Protein AF-A0A7W1CD51-F1 (afdb_monomer_lite)

Radius of gyration: 16.71 Å; chains: 1; bounding box: 38×18×43 Å

Structure (mmCIF, N/CA/C/O backbone):
data_AF-A0A7W1CD51-F1
#
_entry.id   AF-A0A7W1CD51-F1
#
loop_
_atom_site.group_PDB
_atom_site.id
_atom_site.type_symbol
_atom_site.label_atom_id
_atom_site.label_alt_id
_atom_site.label_comp_id
_atom_site.label_asym_id
_atom_site.label_entity_id
_atom_site.label_seq_id
_atom_site.pdbx_PDB_ins_code
_atom_site.Cartn_x
_atom_site.Cartn_y
_atom_site.Cartn_z
_atom_site.occupancy
_atom_site.B_iso_or_equiv
_atom_site.auth_seq_id
_atom_site.auth_comp_id
_atom_site.auth_asym_id
_atom_site.auth_atom_id
_atom_site.pdbx_PDB_model_num
ATOM 1 N N . MET A 1 1 ? -5.422 0.810 -15.020 1.00 84.44 1 MET A N 1
ATOM 2 C CA . MET A 1 1 ? -4.107 1.483 -14.916 1.00 84.44 1 MET A CA 1
ATOM 3 C C . MET A 1 1 ? -3.016 0.460 -14.633 1.00 84.44 1 MET A C 1
ATOM 5 O O . MET A 1 1 ? -2.315 0.126 -15.565 1.00 84.44 1 MET A O 1
ATOM 9 N N . PHE A 1 2 ? -2.903 -0.104 -13.424 1.00 93.50 2 PHE A N 1
ATOM 10 C CA . PHE A 1 2 ? -1.867 -1.118 -13.147 1.00 93.50 2 PHE A CA 1
ATOM 11 C C . PHE A 1 2 ? -2.013 -2.390 -13.995 1.00 93.50 2 PHE A C 1
ATOM 13 O O . PHE A 1 2 ? -1.027 -2.895 -14.505 1.00 93.50 2 PHE A O 1
ATOM 20 N N . GLU A 1 3 ? -3.245 -2.856 -14.206 1.00 94.69 3 GLU A N 1
ATOM 21 C CA . GLU A 1 3 ? -3.542 -4.024 -15.053 1.00 94.69 3 GLU A CA 1
ATOM 22 C C . GLU A 1 3 ? -3.158 -3.833 -16.532 1.00 94.69 3 GLU A C 1
ATOM 24 O O . GLU A 1 3 ? -2.914 -4.802 -17.237 1.00 94.69 3 GLU A O 1
ATOM 29 N N . SER A 1 4 ?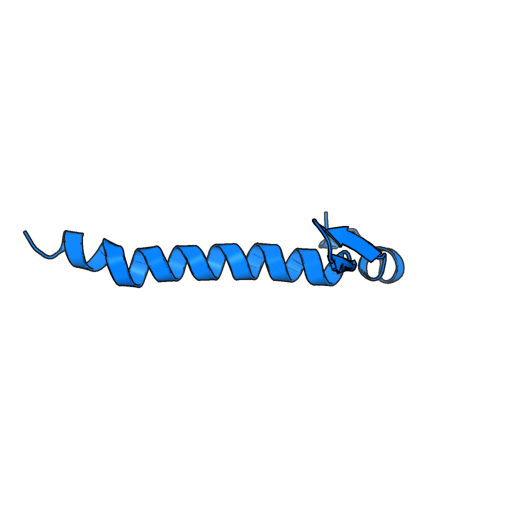 -3.083 -2.587 -17.010 1.00 96.75 4 SER A N 1
ATOM 30 C CA . SER A 1 4 ? -2.721 -2.279 -18.399 1.00 96.75 4 SER A CA 1
ATOM 31 C C . SER A 1 4 ? -1.221 -2.048 -18.603 1.00 9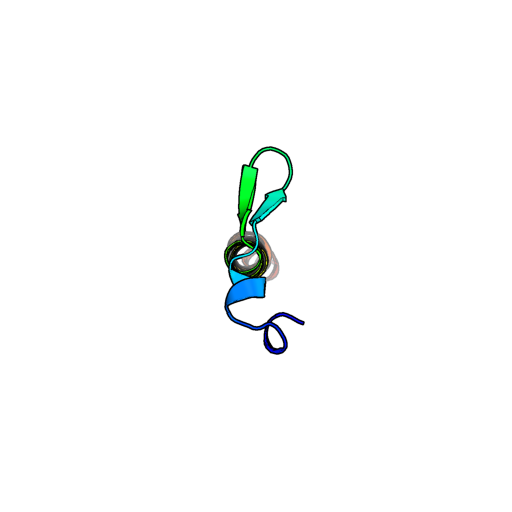6.75 4 SER A C 1
ATOM 33 O O . SER A 1 4 ? -0.824 -1.655 -19.696 1.00 96.75 4 SER A O 1
ATOM 35 N N . PHE A 1 5 ? -0.399 -2.199 -17.563 1.00 97.88 5 PHE A N 1
ATOM 36 C CA . PHE A 1 5 ? 1.047 -2.008 -17.643 1.00 97.88 5 PHE A CA 1
ATOM 3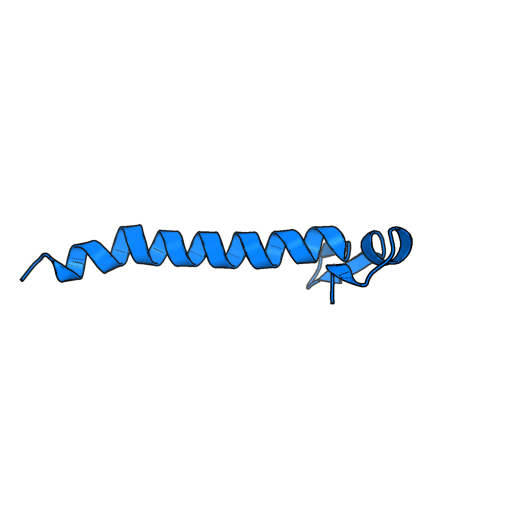7 C C . PHE A 1 5 ? 1.755 -3.320 -17.966 1.00 97.88 5 PHE A C 1
ATOM 39 O O . PHE A 1 5 ? 1.384 -4.376 -17.457 1.00 97.88 5 PHE A O 1
ATOM 46 N N . ASP A 1 6 ? 2.786 -3.235 -18.802 1.00 97.94 6 ASP A N 1
ATOM 47 C CA . ASP A 1 6 ? 3.705 -4.343 -19.022 1.00 97.94 6 ASP A CA 1
ATOM 48 C C . ASP A 1 6 ? 4.693 -4.492 -17.853 1.00 97.94 6 ASP A C 1
ATOM 50 O O . ASP A 1 6 ? 4.757 -3.671 -16.930 1.00 97.94 6 ASP A O 1
ATOM 54 N N . GLU A 1 7 ? 5.452 -5.586 -17.871 1.00 97.38 7 GLU A N 1
ATOM 55 C CA . GLU A 1 7 ? 6.394 -5.918 -16.801 1.00 97.38 7 GLU A CA 1
ATOM 56 C C . GLU A 1 7 ? 7.486 -4.852 -16.642 1.00 97.38 7 GLU A C 1
ATOM 58 O O . GLU A 1 7 ? 7.847 -4.499 -15.519 1.00 97.38 7 GLU A O 1
ATOM 63 N N . GLU A 1 8 ? 7.961 -4.277 -17.749 1.00 98.31 8 GLU A N 1
ATOM 64 C CA . GLU A 1 8 ? 8.968 -3.217 -17.723 1.00 98.31 8 GLU A CA 1
ATOM 65 C C . GLU A 1 8 ? 8.438 -1.965 -17.011 1.00 98.31 8 GLU A C 1
ATOM 67 O O . GLU A 1 8 ? 9.073 -1.459 -16.081 1.00 98.31 8 GLU A O 1
ATOM 72 N N . THR A 1 9 ? 7.226 -1.525 -17.362 1.00 98.25 9 THR A N 1
ATOM 73 C CA . THR A 1 9 ? 6.571 -0.375 -16.729 1.00 98.25 9 THR A CA 1
ATOM 74 C C . THR A 1 9 ? 6.356 -0.605 -15.235 1.00 98.25 9 THR A C 1
ATOM 76 O O . THR A 1 9 ? 6.546 0.307 -14.430 1.00 98.25 9 THR A O 1
ATOM 79 N N . LEU A 1 10 ? 5.990 -1.823 -14.825 1.00 98.25 10 LEU A N 1
ATOM 80 C CA . LEU A 1 10 ? 5.815 -2.172 -13.412 1.00 98.25 10 LEU A CA 1
ATOM 81 C C . LEU A 1 10 ? 7.128 -2.094 -12.614 1.00 98.25 10 LEU A C 1
ATOM 83 O O . LEU A 1 10 ? 7.104 -1.804 -11.412 1.00 98.25 10 LEU A O 1
ATOM 87 N N . LEU A 1 11 ? 8.269 -2.313 -13.269 1.00 98.06 11 LEU A N 1
ATOM 88 C CA . LEU A 1 11 ? 9.598 -2.234 -12.666 1.00 98.06 11 LEU A CA 1
ATOM 89 C C . LEU A 1 11 ? 10.211 -0.830 -12.708 1.00 98.06 11 LEU A C 1
ATOM 91 O O . LEU A 1 11 ? 11.192 -0.595 -11.994 1.00 98.06 11 LEU A O 1
ATOM 95 N N . TYR A 1 12 ? 9.634 0.115 -13.461 1.00 98.25 12 TYR A N 1
ATOM 96 C CA . TYR A 1 12 ? 10.081 1.507 -13.449 1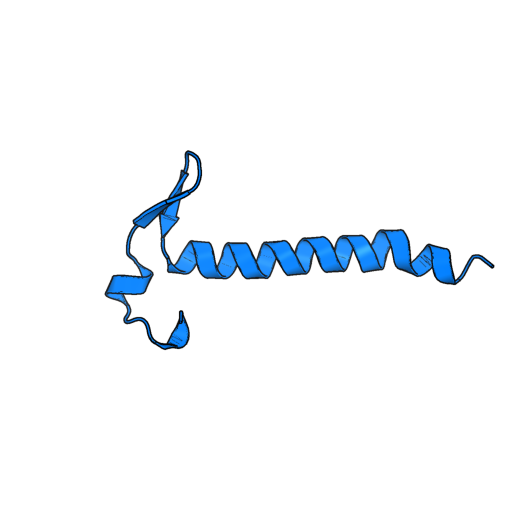.00 98.25 12 TYR A CA 1
ATOM 97 C C . TYR A 1 12 ? 10.090 2.070 -12.041 1.00 98.25 12 TYR A C 1
ATOM 99 O O . TYR A 1 12 ? 9.145 1.900 -11.269 1.00 98.25 12 TYR A O 1
ATOM 107 N N . LYS A 1 13 ? 11.185 2.757 -11.724 1.00 98.12 13 LYS A N 1
ATOM 108 C CA . LYS A 1 13 ? 11.415 3.362 -10.424 1.00 98.12 13 LYS A CA 1
ATOM 109 C C . LYS A 1 13 ? 11.293 4.870 -10.508 1.00 98.12 13 LYS A C 1
ATOM 111 O O . LYS A 1 13 ? 11.747 5.494 -11.462 1.00 98.12 13 LYS A O 1
ATOM 116 N N . GLY A 1 14 ? 10.711 5.446 -9.470 1.00 96.81 14 GLY A N 1
ATOM 117 C CA . GLY A 1 14 ? 10.660 6.883 -9.271 1.00 96.81 14 GLY A CA 1
ATOM 118 C C . GLY A 1 14 ? 10.851 7.231 -7.805 1.00 96.81 14 GLY A C 1
ATOM 119 O O . GLY A 1 14 ? 10.871 6.364 -6.928 1.00 96.81 14 GLY A O 1
ATOM 120 N N . THR A 1 15 ? 10.974 8.525 -7.537 1.00 97.44 15 THR A N 1
ATOM 121 C CA . THR A 1 15 ? 11.081 9.034 -6.171 1.00 97.44 15 THR A CA 1
ATOM 122 C C . THR A 1 15 ? 9.687 9.276 -5.603 1.00 97.44 15 THR A C 1
ATOM 124 O O . THR A 1 15 ? 8.962 10.149 -6.077 1.00 97.44 15 THR A O 1
ATOM 127 N N . ASN A 1 16 ? 9.325 8.541 -4.553 1.00 93.81 16 ASN A N 1
ATOM 128 C CA . ASN A 1 16 ? 8.199 8.870 -3.685 1.00 93.81 16 ASN A CA 1
ATOM 129 C C . ASN A 1 16 ? 8.737 9.487 -2.387 1.00 93.81 16 ASN A C 1
ATOM 131 O O . ASN A 1 16 ? 9.399 8.818 -1.589 1.00 93.81 16 ASN A O 1
ATOM 135 N N . TRP A 1 17 ? 8.458 10.777 -2.191 1.00 91.06 17 TRP A N 1
ATOM 136 C CA . TRP A 1 17 ? 9.037 11.609 -1.136 1.00 91.06 17 TRP A CA 1
ATOM 137 C C . TRP A 1 17 ? 10.573 11.614 -1.169 1.00 91.06 17 TRP A C 1
ATOM 139 O O . TRP A 1 17 ? 11.162 12.402 -1.902 1.00 91.06 17 TRP A O 1
ATOM 149 N N . LYS A 1 18 ? 11.219 10.732 -0.401 1.00 95.44 18 LYS A N 1
ATOM 150 C CA . LYS A 1 18 ? 12.682 10.568 -0.347 1.00 95.44 18 LYS A CA 1
ATOM 151 C C . LYS A 1 18 ? 13.150 9.142 -0.648 1.00 95.44 18 LYS A C 1
ATOM 153 O O . LYS A 1 18 ? 14.335 8.853 -0.512 1.00 95.44 18 LYS A O 1
ATOM 158 N N . TYR A 1 19 ? 12.224 8.250 -0.990 1.00 95.50 19 TYR A N 1
ATOM 159 C CA . TYR A 1 19 ? 12.502 6.843 -1.235 1.00 95.50 19 TYR A CA 1
ATOM 160 C C . TYR A 1 19 ? 12.324 6.526 -2.714 1.00 95.50 19 TYR A C 1
ATOM 162 O O . TYR A 1 19 ? 11.351 6.947 -3.339 1.00 95.50 19 TYR A O 1
ATOM 170 N N . GLU A 1 20 ? 13.262 5.764 -3.261 1.00 97.88 20 GLU A N 1
ATOM 171 C CA . GLU A 1 20 ? 13.089 5.148 -4.569 1.00 97.88 20 GLU A CA 1
ATOM 172 C C . GLU A 1 20 ? 12.120 3.967 -4.434 1.00 97.88 20 GLU A C 1
ATOM 174 O O . GLU A 1 20 ? 12.271 3.120 -3.551 1.00 97.88 20 GLU A O 1
ATOM 179 N N . ILE A 1 21 ? 11.110 3.917 -5.297 1.00 98.00 21 ILE A N 1
ATOM 180 C CA . ILE A 1 21 ? 10.087 2.873 -5.291 1.00 98.00 21 ILE A CA 1
ATOM 181 C C . ILE A 1 21 ? 9.669 2.548 -6.723 1.00 98.00 21 ILE A C 1
ATOM 183 O O . ILE A 1 21 ? 9.614 3.438 -7.574 1.00 98.00 21 ILE A O 1
ATOM 187 N N . SER A 1 22 ? 9.383 1.273 -6.998 1.00 98.25 22 SER A N 1
ATOM 188 C CA . SER A 1 22 ? 8.843 0.870 -8.295 1.00 98.25 22 SER A CA 1
ATOM 189 C C . SER A 1 22 ? 7.346 1.161 -8.413 1.00 98.25 22 SER A C 1
ATOM 191 O O . SER A 1 22 ? 6.636 1.243 -7.406 1.00 98.25 22 SER A O 1
ATOM 193 N N . VAL A 1 23 ? 6.839 1.257 -9.644 1.00 97.69 23 VAL A N 1
ATOM 194 C CA . VAL A 1 23 ? 5.396 1.341 -9.927 1.00 97.69 23 VAL A CA 1
ATOM 195 C C . VAL A 1 23 ? 4.647 0.175 -9.268 1.00 97.69 23 VAL A C 1
ATOM 197 O O . VAL A 1 23 ? 3.628 0.395 -8.611 1.00 97.69 23 VAL A O 1
ATOM 200 N N . LEU A 1 24 ? 5.181 -1.048 -9.353 1.00 97.69 24 LEU A N 1
ATOM 201 C CA . LEU A 1 24 ? 4.604 -2.231 -8.707 1.00 97.69 24 LEU A CA 1
ATOM 202 C C . LEU A 1 24 ? 4.511 -2.079 -7.183 1.00 97.69 24 LEU A C 1
ATOM 204 O O . LEU A 1 24 ? 3.449 -2.288 -6.595 1.00 97.69 24 LEU A O 1
ATOM 208 N N . ALA A 1 25 ? 5.614 -1.693 -6.536 1.00 97.69 25 ALA A N 1
ATOM 209 C CA . ALA A 1 25 ? 5.659 -1.532 -5.087 1.00 97.69 25 ALA A CA 1
ATOM 210 C C . ALA A 1 25 ? 4.727 -0.407 -4.612 1.00 97.69 25 ALA A C 1
ATOM 212 O O . ALA A 1 25 ? 4.069 -0.550 -3.581 1.00 97.69 25 ALA A O 1
ATOM 213 N N . MET A 1 26 ? 4.606 0.675 -5.387 1.00 97.25 26 MET A N 1
ATOM 214 C CA . MET A 1 26 ? 3.638 1.740 -5.130 1.00 97.25 26 MET A CA 1
ATOM 215 C C . MET A 1 26 ? 2.199 1.209 -5.139 1.00 97.25 26 MET A C 1
ATOM 217 O O . MET A 1 26 ? 1.429 1.528 -4.234 1.00 97.25 26 MET A O 1
ATOM 221 N N . GLY A 1 27 ? 1.836 0.379 -6.123 1.00 96.31 27 GLY A N 1
ATOM 222 C CA . GLY A 1 27 ? 0.503 -0.224 -6.209 1.00 96.31 27 GLY A CA 1
ATOM 223 C C . GLY A 1 27 ? 0.136 -1.006 -4.944 1.00 96.31 27 GLY A C 1
ATOM 224 O O . GLY A 1 27 ? -0.919 -0.772 -4.350 1.00 96.31 27 GLY A O 1
ATOM 225 N N . PHE A 1 28 ? 1.043 -1.863 -4.466 1.00 97.38 28 PHE A N 1
ATOM 226 C CA . PHE A 1 28 ? 0.845 -2.594 -3.210 1.00 97.38 28 PHE A CA 1
ATOM 227 C C . PHE A 1 28 ? 0.794 -1.677 -1.985 1.00 97.38 28 PHE A C 1
ATOM 229 O O . PHE A 1 28 ? -0.046 -1.882 -1.108 1.00 97.38 28 PHE A O 1
ATOM 236 N N . ALA A 1 29 ? 1.653 -0.656 -1.924 1.00 97.06 29 ALA A N 1
ATOM 237 C CA . ALA A 1 29 ? 1.680 0.287 -0.810 1.00 97.06 29 ALA A CA 1
ATOM 238 C C . ALA A 1 29 ? 0.351 1.046 -0.671 1.00 97.06 29 ALA A C 1
ATOM 240 O O . ALA A 1 29 ? -0.152 1.185 0.443 1.00 97.06 29 ALA A O 1
ATOM 241 N N . ILE A 1 30 ? -0.254 1.477 -1.785 1.00 96.88 30 ILE A N 1
ATOM 242 C CA . ILE A 1 30 ? -1.552 2.169 -1.788 1.00 96.88 30 ILE A CA 1
ATOM 243 C C . ILE A 1 30 ? -2.646 1.266 -1.207 1.00 96.88 30 ILE A C 1
ATOM 245 O O . ILE A 1 30 ? -3.371 1.684 -0.303 1.00 96.88 30 ILE A O 1
ATOM 249 N N . VAL A 1 31 ? -2.751 0.021 -1.682 1.00 97.88 31 VAL A N 1
ATOM 250 C CA . VAL A 1 31 ? -3.773 -0.927 -1.205 1.00 97.88 31 VAL A CA 1
ATOM 251 C C . VAL A 1 31 ? -3.554 -1.271 0.270 1.00 97.88 31 VAL A C 1
ATOM 253 O O . VAL A 1 31 ? -4.490 -1.201 1.068 1.00 97.88 31 VAL A O 1
ATOM 256 N N . GLY A 1 32 ? -2.314 -1.581 0.660 1.00 98.38 32 GLY A N 1
ATOM 257 C CA . GLY A 1 32 ? -1.965 -1.891 2.046 1.00 98.38 32 GLY A CA 1
ATOM 258 C C . GLY A 1 32 ? -2.256 -0.735 3.006 1.00 98.38 32 GLY A C 1
ATOM 259 O O . GLY A 1 32 ? -2.772 -0.960 4.101 1.00 98.38 32 GLY A O 1
ATOM 260 N N . HIS A 1 33 ? -2.000 0.503 2.582 1.00 98.12 33 HIS A N 1
ATOM 261 C CA . HIS A 1 33 ? -2.290 1.705 3.361 1.00 98.12 33 HIS A CA 1
ATOM 262 C C . HIS A 1 33 ? -3.793 1.878 3.628 1.00 98.12 33 HIS A C 1
ATOM 264 O O . HIS A 1 33 ? -4.184 2.134 4.767 1.00 98.12 33 HIS A O 1
ATOM 270 N N . GLN A 1 34 ? -4.649 1.667 2.622 1.00 98.44 34 GLN A N 1
ATOM 271 C CA . GLN A 1 34 ? -6.103 1.734 2.819 1.00 98.44 34 GLN A CA 1
ATOM 272 C C . GLN A 1 34 ? -6.601 0.625 3.750 1.00 98.44 34 GLN A C 1
ATOM 274 O O . GLN A 1 34 ? -7.370 0.896 4.669 1.00 98.44 34 GLN A O 1
ATOM 279 N N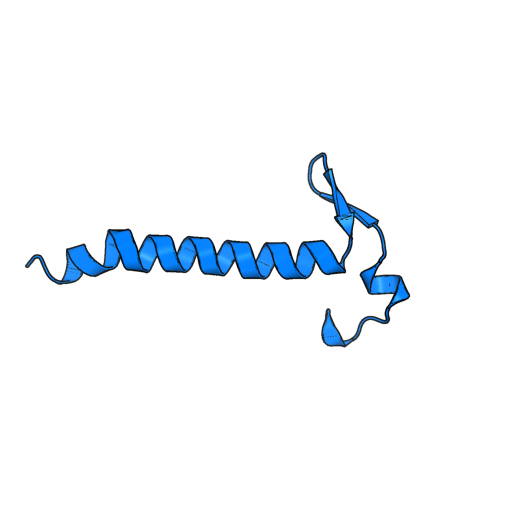 . ILE A 1 35 ? -6.113 -0.608 3.576 1.00 98.69 35 ILE A N 1
ATOM 280 C CA . ILE A 1 35 ? -6.452 -1.729 4.466 1.00 98.69 35 ILE A CA 1
ATOM 281 C C . ILE A 1 35 ? -6.062 -1.414 5.913 1.00 98.69 35 ILE A C 1
ATOM 283 O O . ILE A 1 35 ? -6.850 -1.663 6.822 1.00 98.69 35 ILE A O 1
ATOM 287 N N . HIS A 1 36 ? -4.868 -0.858 6.138 1.00 98.62 36 HIS A N 1
ATOM 288 C CA . HIS A 1 36 ? -4.424 -0.453 7.470 1.00 98.62 36 HIS A CA 1
ATOM 289 C C . HIS A 1 36 ? -5.396 0.551 8.105 1.00 98.62 36 HIS A C 1
ATOM 291 O O . HIS A 1 36 ? -5.847 0.333 9.227 1.00 98.62 36 HIS A O 1
ATOM 297 N N . HIS A 1 37 ? -5.776 1.606 7.381 1.00 98.62 37 HIS A N 1
ATOM 298 C CA . HIS A 1 37 ? -6.719 2.598 7.896 1.00 98.62 37 HIS A CA 1
ATOM 299 C C . HIS A 1 37 ? -8.116 2.028 8.157 1.00 98.62 37 HIS A C 1
ATOM 301 O O . HIS A 1 37 ? -8.705 2.342 9.189 1.00 98.62 37 HIS A O 1
ATOM 307 N N . LEU A 1 38 ? -8.629 1.161 7.281 1.00 98.62 38 LEU A N 1
ATOM 308 C CA . LEU A 1 38 ? -9.925 0.510 7.490 1.00 98.62 38 LEU A CA 1
ATOM 309 C C . LEU A 1 38 ? -9.924 -0.366 8.746 1.00 98.62 38 LEU A C 1
ATOM 311 O O . LEU A 1 38 ? -10.866 -0.288 9.528 1.00 98.62 38 LEU A O 1
ATOM 315 N N . LYS A 1 39 ? -8.845 -1.119 8.991 1.00 98.62 39 LYS A N 1
ATOM 316 C CA . LYS A 1 39 ? -8.690 -1.897 10.229 1.00 98.62 39 LYS A CA 1
ATOM 317 C C . LYS A 1 39 ? -8.669 -1.009 11.464 1.00 98.62 39 LYS A C 1
ATOM 319 O O . LYS A 1 39 ? -9.367 -1.298 12.422 1.00 98.62 39 LYS A O 1
ATOM 324 N N . ILE A 1 40 ? -7.944 0.110 11.427 1.00 98.56 40 ILE A N 1
ATOM 325 C CA . ILE A 1 40 ? -7.931 1.072 12.539 1.00 98.56 40 ILE A CA 1
ATOM 326 C C . ILE A 1 40 ? -9.339 1.613 12.824 1.00 98.56 40 ILE A C 1
ATOM 328 O O . ILE A 1 40 ? -9.695 1.772 13.992 1.00 98.56 40 ILE A O 1
ATOM 332 N N . ILE A 1 41 ? -10.142 1.878 11.789 1.00 98.25 41 ILE A N 1
ATOM 333 C CA . ILE A 1 41 ? -11.538 2.313 11.941 1.00 98.25 41 ILE A CA 1
ATOM 334 C C . ILE A 1 41 ? -12.384 1.203 12.579 1.00 98.25 41 ILE A C 1
ATOM 336 O O . ILE A 1 41 ? -13.090 1.449 13.559 1.00 98.25 41 ILE A O 1
ATOM 340 N N . GLU A 1 42 ? -12.294 -0.014 12.049 1.00 97.50 42 GLU A N 1
ATOM 341 C CA . GLU A 1 42 ? -13.038 -1.172 12.544 1.00 97.50 42 GLU A CA 1
ATOM 342 C C . GLU A 1 42 ? -12.687 -1.497 14.001 1.00 97.50 42 GLU A C 1
ATOM 344 O O . GLU A 1 42 ? -13.577 -1.680 14.825 1.00 97.50 42 GLU A O 1
ATOM 349 N N . GLU A 1 43 ? -11.401 -1.514 14.341 1.00 97.50 43 GLU A N 1
ATOM 350 C CA . GLU A 1 43 ? -10.915 -1.911 15.662 1.00 97.50 43 GLU A CA 1
ATOM 351 C C . GLU A 1 43 ? -11.177 -0.839 16.724 1.00 97.50 43 GLU A C 1
ATOM 353 O O . GLU A 1 43 ? -11.563 -1.170 17.843 1.00 97.50 43 GLU A O 1
ATOM 358 N N . ASN A 1 44 ? -10.999 0.445 16.392 1.00 96.94 44 ASN A N 1
ATOM 359 C CA . ASN A 1 44 ? -11.021 1.512 17.399 1.00 96.94 44 ASN A CA 1
ATOM 360 C C . ASN A 1 44 ? -12.327 2.311 17.436 1.00 96.94 44 ASN A C 1
ATOM 362 O O . ASN A 1 44 ? -12.647 2.891 18.472 1.00 96.94 44 ASN A O 1
ATOM 366 N N . TYR A 1 45 ? -13.084 2.367 16.335 1.00 96.25 45 TYR A N 1
ATOM 367 C CA . TYR A 1 45 ? -14.240 3.264 16.225 1.00 96.25 45 TYR A CA 1
ATOM 368 C C . TYR A 1 45 ? -15.574 2.522 16.138 1.00 96.25 45 TYR A C 1
ATOM 370 O O . TYR A 1 45 ? -16.551 2.984 16.727 1.00 96.25 45 TYR A O 1
ATOM 378 N N . PHE A 1 46 ? -15.652 1.358 15.486 1.00 96.56 46 PHE A N 1
ATOM 379 C CA . PHE A 1 46 ? -16.905 0.587 15.462 1.00 96.56 46 PHE A CA 1
ATOM 380 C C . PHE A 1 46 ? -17.376 0.118 16.850 1.00 96.56 46 PHE A C 1
ATOM 382 O O . PHE A 1 46 ? -18.588 0.145 17.078 1.00 96.56 46 PHE A O 1
ATOM 389 N N . PRO A 1 47 ? -16.503 -0.259 17.810 1.00 96.19 47 PRO A N 1
ATOM 390 C CA . PRO A 1 47 ? -16.953 -0.619 19.154 1.00 96.19 47 PRO A CA 1
ATOM 391 C C . PRO A 1 47 ? -17.693 0.514 19.873 1.00 96.19 47 PRO A C 1
ATOM 393 O O . PRO A 1 47 ? -18.609 0.241 20.646 1.00 96.19 47 PRO A O 1
ATOM 396 N N . LEU A 1 48 ? -17.364 1.776 19.571 1.00 96.00 48 LEU A N 1
ATOM 397 C CA . LEU A 1 48 ? -18.028 2.944 20.157 1.00 96.00 48 LEU A CA 1
ATOM 398 C C . LEU A 1 48 ? -19.504 3.044 19.746 1.00 96.00 48 LEU A C 1
ATOM 400 O O . LEU A 1 48 ? -20.307 3.602 20.484 1.00 96.00 48 LEU A O 1
ATOM 404 N N . LEU A 1 49 ? -19.891 2.458 18.606 1.00 93.75 49 LEU A N 1
ATOM 405 C CA . LEU A 1 49 ? -21.284 2.435 18.146 1.00 93.75 49 LEU A CA 1
ATOM 406 C C . LEU A 1 49 ? -22.174 1.507 18.984 1.00 93.75 49 LEU A C 1
ATOM 408 O O . LEU A 1 49 ? -23.391 1.667 18.984 1.00 93.75 49 LEU A O 1
ATOM 412 N N . LYS A 1 50 ? -21.580 0.531 19.683 1.00 79.12 50 LYS A N 1
ATOM 413 C CA . LYS A 1 50 ? -22.288 -0.427 20.549 1.00 79.12 50 LYS A CA 1
ATOM 414 C C . LYS A 1 50 ? -22.325 0.007 22.016 1.00 79.12 50 LYS A C 1
ATOM 416 O O . LYS A 1 50 ? -22.913 -0.696 22.828 1.00 79.12 50 LYS A O 1
ATOM 421 N N . ALA A 1 51 ? -21.675 1.117 22.359 1.00 67.94 51 ALA A N 1
ATOM 422 C CA . ALA A 1 51 ? -21.542 1.602 23.730 1.00 67.94 51 ALA A CA 1
ATOM 423 C C . ALA A 1 51 ? -22.692 2.533 24.176 1.00 67.9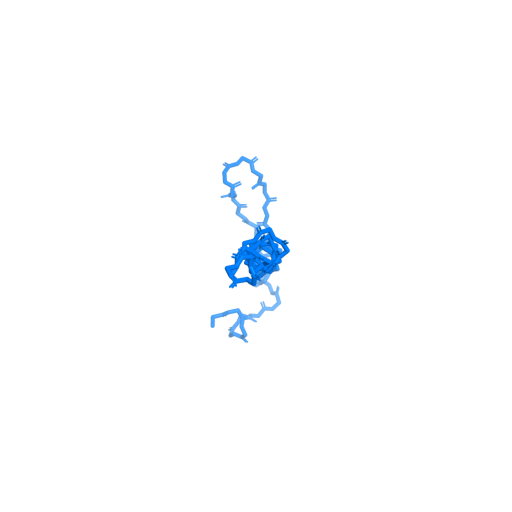4 51 ALA A C 1
ATOM 425 O O . ALA A 1 51 ? -22.526 3.255 25.157 1.00 67.94 51 ALA A O 1
ATOM 426 N N . ASN A 1 52 ? -23.833 2.514 23.472 1.00 55.12 52 ASN A N 1
ATOM 427 C CA . ASN A 1 52 ? -25.045 3.271 23.810 1.00 55.12 52 ASN A CA 1
ATOM 428 C C . ASN A 1 52 ? -26.134 2.358 24.371 1.00 55.12 52 ASN A C 1
ATOM 430 O O . ASN A 1 52 ? -26.409 1.325 23.718 1.00 55.12 52 ASN A O 1
#

pLDDT: mean 95.19, std 7.63, range [55.12, 98.69]

Sequence (52 aa):
MFESFDEETLLYKGTNWKYEISVLAMGFAIVGHQIHHLKIIEENYFPLLKAN

Foldseek 3Di:
DVVPDDPVQQQDWDDDPNDIDGVVRVVVVVVVVVVVVVVCCVVPPVVVVVVD

Secondary structure (DSSP, 8-state):
-GGG--HHHHH-EEEETTEEEEHHHHHHHHHHHHHHHHHHHHHHTGGGGG--